Protein AF-A0A068T0X7-F1 (afdb_monomer)

pLDDT: mean 84.0, std 13.8, range [43.41, 94.56]

Radius of gyration: 14.57 Å; Cα contacts (8 Å, |Δi|>4): 154; chains: 1; bounding box: 27×27×55 Å

Structure (mmCIF, N/CA/C/O backbone):
data_AF-A0A068T0X7-F1
#
_entry.id   AF-A0A068T0X7-F1
#
loop_
_atom_site.group_PDB
_atom_site.id
_atom_site.type_symbol
_atom_site.label_atom_id
_atom_site.label_alt_id
_atom_site.label_comp_id
_atom_site.label_asym_id
_atom_site.label_entity_id
_atom_site.label_seq_id
_atom_site.pdbx_PDB_ins_code
_atom_site.Cartn_x
_atom_site.Cartn_y
_atom_site.Cartn_z
_atom_site.occupancy
_atom_site.B_iso_or_equiv
_atom_site.auth_seq_id
_atom_site.auth_comp_id
_atom_site.auth_asym_id
_atom_site.auth_atom_id
_atom_site.pdbx_PDB_model_num
ATOM 1 N N . MET A 1 1 ? -11.283 5.685 0.903 1.00 89.69 1 MET A N 1
ATOM 2 C CA . MET A 1 1 ? -10.434 6.856 0.603 1.00 89.69 1 MET A CA 1
ATOM 3 C C . MET A 1 1 ? -9.518 6.456 -0.526 1.00 89.69 1 MET A C 1
ATOM 5 O O . MET A 1 1 ? -9.117 5.298 -0.571 1.00 89.69 1 MET A O 1
ATOM 9 N N . LYS A 1 2 ? -9.183 7.383 -1.425 1.00 92.81 2 LYS A N 1
ATOM 10 C CA . LYS A 1 2 ? -8.256 7.079 -2.516 1.00 92.81 2 LYS A CA 1
ATOM 11 C C . LYS A 1 2 ? -6.866 6.809 -1.967 1.00 92.81 2 LYS A C 1
ATOM 13 O O . LYS A 1 2 ? -6.363 7.603 -1.171 1.00 92.81 2 LYS A O 1
ATOM 18 N N . VAL A 1 3 ? -6.277 5.710 -2.414 1.00 93.50 3 VAL A N 1
ATOM 19 C CA . VAL A 1 3 ? -4.899 5.322 -2.128 1.00 93.50 3 VAL A CA 1
ATOM 20 C C . VAL A 1 3 ? -4.261 4.862 -3.428 1.00 93.50 3 VAL A C 1
ATOM 22 O O . VAL A 1 3 ? -4.837 4.061 -4.161 1.00 93.50 3 VAL A O 1
ATOM 25 N N . THR A 1 4 ? -3.072 5.370 -3.719 1.00 94.56 4 THR A N 1
ATOM 26 C CA . THR A 1 4 ? -2.264 4.945 -4.856 1.00 94.56 4 THR A CA 1
ATOM 27 C C . THR A 1 4 ? -1.205 3.971 -4.375 1.00 94.56 4 THR A C 1
ATOM 29 O O . THR A 1 4 ? -0.298 4.348 -3.639 1.00 94.56 4 THR A O 1
ATOM 32 N N . ILE A 1 5 ? -1.309 2.718 -4.804 1.00 93.12 5 ILE A N 1
ATOM 33 C CA . ILE A 1 5 ? -0.298 1.700 -4.543 1.00 93.12 5 ILE A CA 1
ATOM 34 C C . ILE A 1 5 ? 0.789 1.815 -5.603 1.00 93.12 5 ILE A C 1
ATOM 36 O O . ILE A 1 5 ? 0.511 1.823 -6.806 1.00 93.12 5 ILE A O 1
ATOM 40 N N . ARG A 1 6 ? 2.035 1.906 -5.152 1.00 92.44 6 ARG A N 1
ATOM 41 C CA . ARG A 1 6 ? 3.227 2.051 -5.986 1.00 92.44 6 ARG A CA 1
ATOM 42 C C . ARG A 1 6 ? 4.197 0.926 -5.662 1.00 92.44 6 ARG A C 1
ATOM 44 O O . ARG A 1 6 ? 4.288 0.487 -4.519 1.00 92.44 6 ARG A O 1
ATOM 51 N N . ARG A 1 7 ? 4.936 0.479 -6.674 1.00 88.31 7 ARG A N 1
ATOM 52 C CA . ARG A 1 7 ? 6.063 -0.438 -6.502 1.00 88.31 7 ARG A CA 1
ATOM 53 C C . ARG A 1 7 ? 7.350 0.357 -6.614 1.00 88.31 7 ARG A C 1
ATOM 55 O O . ARG A 1 7 ? 7.574 0.995 -7.641 1.00 88.31 7 ARG A O 1
ATOM 62 N N . THR A 1 8 ? 8.149 0.334 -5.561 1.00 82.69 8 THR A N 1
ATOM 63 C CA . THR A 1 8 ? 9.527 0.829 -5.565 1.00 82.69 8 THR A CA 1
ATOM 64 C C . THR A 1 8 ? 10.474 -0.346 -5.840 1.00 82.69 8 THR A C 1
ATOM 66 O O . THR A 1 8 ? 10.016 -1.469 -6.072 1.00 82.69 8 THR A O 1
ATOM 69 N N . CYS A 1 9 ? 11.786 -0.098 -5.885 1.00 77.44 9 CYS A N 1
ATOM 70 C CA . CYS A 1 9 ? 12.780 -1.122 -6.228 1.00 77.44 9 CYS A CA 1
ATOM 71 C C . CYS A 1 9 ? 12.686 -2.372 -5.335 1.00 77.44 9 CYS A C 1
ATOM 73 O O . CYS A 1 9 ? 12.756 -3.485 -5.853 1.00 77.44 9 CYS A O 1
ATOM 75 N N . ASP A 1 10 ? 12.435 -2.187 -4.035 1.00 78.62 10 ASP A N 1
ATOM 76 C CA . ASP A 1 10 ? 12.485 -3.263 -3.036 1.00 78.62 10 ASP A CA 1
ATOM 77 C C . ASP A 1 10 ? 11.150 -3.515 -2.322 1.00 78.62 10 ASP A C 1
ATOM 79 O O . ASP A 1 10 ? 10.977 -4.555 -1.687 1.00 78.62 10 ASP A O 1
ATOM 83 N N . SER A 1 11 ? 10.182 -2.596 -2.407 1.00 86.50 11 SER A N 1
ATOM 84 C CA . SER A 1 11 ? 8.952 -2.692 -1.618 1.00 86.50 11 SER A CA 1
ATOM 85 C C . SER A 1 11 ? 7.723 -2.085 -2.300 1.00 86.50 11 SER A C 1
ATOM 87 O O . SER A 1 11 ? 7.754 -1.587 -3.430 1.00 86.50 11 SER A O 1
ATOM 89 N N . LEU A 1 12 ? 6.582 -2.203 -1.623 1.00 90.62 12 LEU A N 1
ATOM 90 C CA . LEU A 1 12 ? 5.335 -1.558 -2.008 1.00 90.62 12 LEU A CA 1
ATOM 91 C C . LEU A 1 12 ? 5.074 -0.383 -1.069 1.00 90.62 12 LEU A C 1
ATOM 93 O O . LEU A 1 12 ? 5.194 -0.519 0.149 1.00 90.62 12 LEU A O 1
ATOM 97 N N . SER A 1 13 ? 4.658 0.739 -1.646 1.00 92.12 13 SER A N 1
ATOM 98 C CA . SER A 1 13 ? 4.293 1.950 -0.913 1.00 92.12 13 SER A CA 1
ATOM 99 C C . SER A 1 13 ? 2.856 2.344 -1.227 1.00 92.12 13 SER A C 1
ATOM 101 O O . SER A 1 13 ? 2.385 2.192 -2.357 1.00 92.12 13 SER A O 1
ATOM 103 N N . ALA A 1 14 ? 2.159 2.874 -0.230 1.00 93.25 14 ALA A N 1
ATOM 104 C CA . ALA A 1 14 ? 0.810 3.399 -0.340 1.00 93.25 14 ALA A CA 1
ATOM 105 C C . ALA A 1 14 ? 0.839 4.925 -0.192 1.00 93.25 14 ALA A C 1
ATOM 107 O O . ALA A 1 14 ? 1.113 5.448 0.887 1.00 93.25 14 ALA A O 1
ATOM 108 N N . TYR A 1 15 ? 0.528 5.639 -1.275 1.00 93.88 15 TYR A N 1
ATOM 109 C CA . TYR A 1 15 ? 0.346 7.088 -1.264 1.00 93.88 15 TYR A CA 1
ATOM 110 C C . TYR A 1 15 ? -1.118 7.444 -1.018 1.00 93.88 15 TYR A C 1
ATOM 112 O O . TYR A 1 15 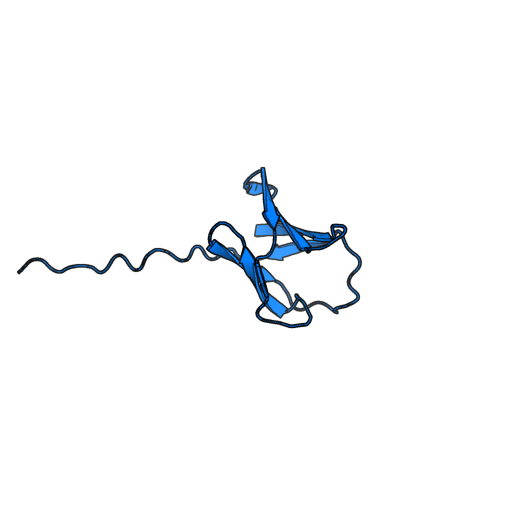? -2.020 7.014 -1.738 1.00 93.88 15 TYR A O 1
ATOM 120 N N . MET A 1 16 ? -1.358 8.252 0.003 1.00 92.75 16 MET A N 1
ATOM 121 C CA . MET A 1 16 ? -2.672 8.678 0.456 1.00 92.75 16 MET A CA 1
ATOM 122 C C . MET A 1 16 ? -2.846 10.171 0.159 1.00 92.75 16 MET A C 1
ATOM 124 O O . MET A 1 16 ? -2.543 10.991 1.024 1.00 92.75 16 MET A O 1
ATOM 128 N N . PRO A 1 17 ? -3.393 10.558 -1.010 1.00 91.69 17 PRO A N 1
ATOM 129 C CA . PRO A 1 17 ? -3.513 11.963 -1.412 1.00 91.69 17 PRO A CA 1
ATOM 130 C C . PRO A 1 17 ? -4.304 12.819 -0.419 1.00 91.69 17 PRO A C 1
ATOM 132 O O . PRO A 1 17 ? -4.016 13.992 -0.238 1.00 91.69 17 PRO A O 1
ATOM 135 N N . LYS A 1 18 ? -5.289 12.236 0.278 1.00 89.12 18 LYS A N 1
ATOM 136 C CA . LYS A 1 18 ? -6.075 12.962 1.290 1.00 89.12 18 LYS A CA 1
ATOM 137 C C . LYS A 1 18 ? -5.240 13.403 2.503 1.00 89.12 18 LYS A C 1
ATOM 139 O O . LYS A 1 18 ? -5.614 14.359 3.1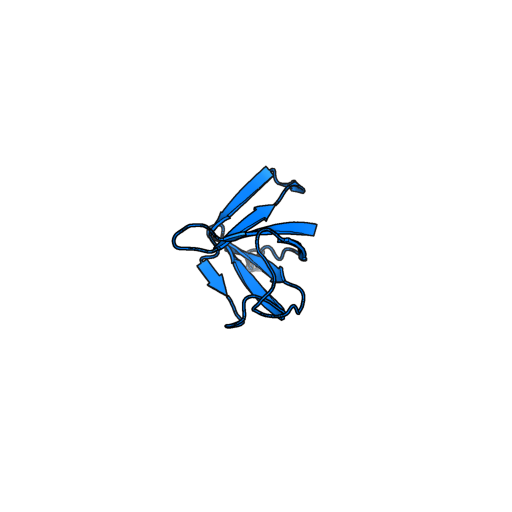70 1.00 89.12 18 LYS A O 1
ATOM 144 N N . LEU A 1 19 ? -4.179 12.668 2.822 1.00 89.88 19 LEU A N 1
ATOM 145 C CA . LEU A 1 19 ? -3.279 12.954 3.943 1.00 89.88 19 LEU A CA 1
ATOM 146 C C . LEU A 1 19 ? -1.949 13.548 3.467 1.00 89.88 19 LEU A C 1
ATOM 148 O O . LEU A 1 19 ? -1.113 13.861 4.303 1.00 89.88 19 LEU A O 1
ATOM 152 N N . ASP A 1 20 ? -1.767 13.641 2.147 1.00 90.75 20 ASP A N 1
ATOM 153 C CA . ASP A 1 20 ? -0.502 13.922 1.473 1.00 90.75 20 ASP A CA 1
ATOM 154 C C . ASP A 1 20 ? 0.684 13.127 2.051 1.00 90.75 20 ASP A C 1
ATOM 156 O O . ASP A 1 20 ? 1.766 13.647 2.299 1.00 90.75 20 ASP A O 1
ATOM 160 N N . LEU A 1 21 ? 0.450 11.835 2.308 1.00 91.12 21 LEU A N 1
ATOM 161 C CA . LEU A 1 21 ? 1.401 10.953 2.983 1.00 91.12 21 LEU A CA 1
ATOM 162 C C . LEU A 1 21 ? 1.661 9.700 2.146 1.00 91.12 21 LEU A C 1
ATOM 164 O O . 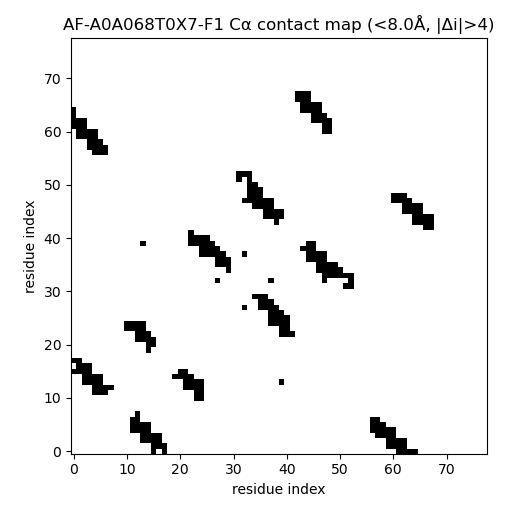LEU A 1 21 ? 0.718 9.042 1.704 1.00 91.12 21 LEU A O 1
ATOM 168 N N . GLU A 1 22 ? 2.932 9.351 1.951 1.00 91.81 22 GLU A N 1
ATOM 169 C CA . GLU A 1 22 ? 3.358 8.081 1.356 1.00 91.81 22 GLU A CA 1
ATOM 170 C C . GLU A 1 22 ? 4.012 7.212 2.426 1.00 91.81 22 GLU A C 1
ATOM 172 O O . GLU A 1 22 ? 4.952 7.644 3.089 1.00 91.81 22 GLU A O 1
ATOM 177 N N . GLU A 1 23 ? 3.520 5.985 2.591 1.00 91.69 23 GLU A N 1
ATOM 178 C CA . GLU A 1 23 ? 4.055 5.056 3.583 1.00 91.69 23 GLU A CA 1
ATOM 179 C C . GLU A 1 23 ? 4.370 3.686 2.978 1.00 91.69 23 GLU A C 1
ATOM 181 O O . GLU A 1 23 ? 3.602 3.191 2.146 1.00 91.69 23 GLU A O 1
ATOM 186 N N . PRO A 1 24 ? 5.458 3.028 3.414 1.00 92.19 24 PRO A N 1
ATOM 187 C CA . PRO A 1 24 ? 5.742 1.653 3.038 1.00 92.19 24 PRO A CA 1
ATOM 188 C C . PRO A 1 24 ? 4.742 0.685 3.683 1.00 92.19 24 PRO A C 1
ATOM 190 O O . PRO A 1 24 ? 4.306 0.863 4.826 1.00 92.19 24 PRO A O 1
ATOM 193 N N . ILE A 1 25 ? 4.407 -0.372 2.946 1.00 91.38 25 ILE A N 1
ATOM 194 C CA . ILE A 1 25 ? 3.585 -1.476 3.439 1.00 91.38 25 ILE A CA 1
ATOM 195 C C . ILE A 1 25 ? 4.479 -2.425 4.245 1.00 91.38 25 ILE A C 1
ATOM 197 O O . ILE A 1 25 ? 5.397 -3.028 3.694 1.00 91.38 25 ILE A O 1
ATOM 201 N N . LEU A 1 26 ? 4.196 -2.570 5.543 1.00 90.69 26 LEU A N 1
ATOM 202 C CA . LEU A 1 26 ? 4.908 -3.487 6.441 1.00 90.69 26 LEU A CA 1
ATOM 203 C C . LEU A 1 26 ? 4.387 -4.919 6.342 1.00 90.69 26 LEU A C 1
ATOM 205 O O . LEU A 1 26 ? 5.151 -5.875 6.450 1.00 90.69 26 LEU A O 1
ATOM 209 N N . SER A 1 27 ? 3.073 -5.091 6.205 1.00 88.69 27 SER A N 1
ATOM 210 C CA . SER A 1 27 ? 2.455 -6.418 6.160 1.00 88.69 27 SER A CA 1
ATOM 211 C C . SER A 1 27 ? 1.207 -6.425 5.298 1.00 88.69 27 SER A C 1
ATOM 213 O O . SER A 1 27 ? 0.499 -5.424 5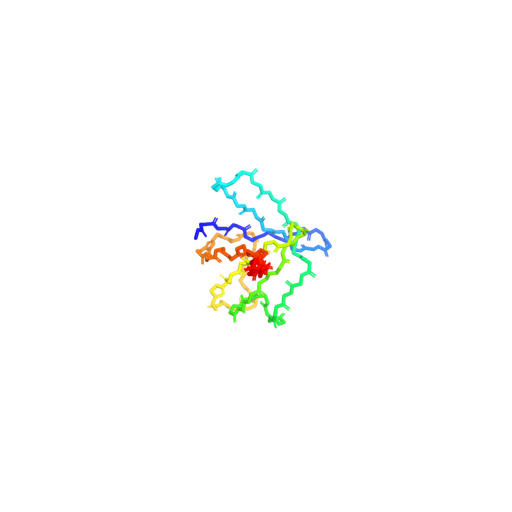.191 1.00 88.69 27 SER A O 1
ATOM 215 N N . MET A 1 28 ? 0.943 -7.573 4.687 1.00 90.12 28 MET A N 1
ATOM 216 C CA . MET A 1 28 ? -0.186 -7.812 3.796 1.00 90.12 28 MET A CA 1
ATOM 217 C C . MET A 1 28 ? -0.880 -9.075 4.290 1.00 90.12 28 MET A C 1
ATOM 219 O O . MET A 1 28 ? -0.218 -10.084 4.507 1.00 90.12 28 MET A O 1
ATOM 223 N N . GLU A 1 29 ? -2.194 -9.030 4.470 1.00 88.94 29 GLU A N 1
ATOM 224 C CA . GLU A 1 29 ? -2.966 -10.221 4.842 1.00 88.94 29 GLU A CA 1
ATOM 225 C C . GLU A 1 29 ? -3.052 -11.226 3.685 1.00 88.94 29 GLU A C 1
ATOM 227 O O . GLU A 1 29 ? -3.108 -12.433 3.894 1.00 88.94 29 GLU A O 1
ATOM 232 N N . SER A 1 30 ? -3.021 -10.725 2.447 1.00 86.56 30 SER A N 1
ATOM 233 C CA . SER A 1 30 ? -3.078 -11.544 1.242 1.00 86.56 30 SER A CA 1
ATOM 234 C C . SER A 1 30 ? -1.741 -11.559 0.506 1.00 86.56 30 SER A C 1
ATOM 236 O O . SER A 1 30 ? -1.161 -10.506 0.241 1.00 86.56 30 SER A O 1
ATOM 238 N N . GLU A 1 31 ? -1.293 -12.740 0.069 1.00 81.94 31 GLU A N 1
ATOM 239 C CA . GLU A 1 31 ? -0.079 -12.910 -0.752 1.00 81.94 31 GLU A CA 1
ATOM 240 C C . GLU A 1 31 ? -0.167 -12.188 -2.108 1.00 81.94 31 GLU A C 1
ATOM 242 O O . GLU A 1 31 ? 0.843 -11.831 -2.720 1.00 81.94 31 GLU A O 1
ATOM 247 N N . LYS A 1 32 ? -1.393 -11.956 -2.594 1.00 84.31 32 LYS A N 1
ATOM 248 C CA . LYS A 1 32 ? -1.660 -11.199 -3.824 1.00 84.31 32 LYS A CA 1
ATOM 249 C C . LYS A 1 32 ? -1.705 -9.685 -3.612 1.00 84.31 32 LYS A C 1
ATOM 251 O O . LYS A 1 32 ? -1.980 -8.998 -4.593 1.00 84.31 32 LYS A O 1
ATOM 256 N N . LEU A 1 33 ? -1.450 -9.175 -2.397 1.00 84.12 33 LEU A N 1
ATOM 257 C CA . LEU A 1 33 ? -1.629 -7.779 -1.949 1.00 84.12 33 LEU A CA 1
ATOM 258 C C . LEU A 1 33 ? -3.096 -7.315 -1.910 1.00 84.12 33 LEU A C 1
ATOM 260 O O . LEU A 1 33 ? -3.518 -6.643 -0.973 1.00 84.12 33 LEU A O 1
ATOM 264 N N . TRP A 1 34 ? -3.860 -7.667 -2.934 1.00 89.94 34 TRP A N 1
ATOM 265 C CA . TRP A 1 34 ? -5.246 -7.277 -3.147 1.00 89.94 34 TRP A CA 1
ATOM 266 C C . TRP A 1 34 ? -6.244 -8.180 -2.420 1.00 89.94 34 TRP A C 1
ATOM 268 O O . TRP A 1 34 ? -5.952 -9.339 -2.140 1.00 89.94 34 TRP A O 1
ATOM 278 N N . GLY A 1 35 ? -7.450 -7.673 -2.164 1.00 87.62 35 GLY A N 1
ATOM 279 C CA . GLY A 1 35 ? -8.529 -8.453 -1.548 1.00 87.62 35 GLY A CA 1
ATOM 280 C C . GLY A 1 35 ? -8.278 -8.803 -0.081 1.00 87.62 35 GLY A C 1
ATOM 281 O O . GLY A 1 35 ? -8.721 -9.849 0.380 1.00 87.62 35 GLY A O 1
ATOM 282 N N . GLY A 1 36 ? -7.543 -7.952 0.632 1.00 89.94 36 GLY A N 1
ATOM 283 C CA . GLY A 1 36 ? -7.218 -8.116 2.045 1.00 89.94 36 GLY A CA 1
ATOM 284 C C . GLY A 1 36 ? -6.783 -6.795 2.671 1.00 89.94 36 GLY A C 1
ATOM 285 O O . GLY A 1 36 ? -6.823 -5.739 2.029 1.00 89.94 36 GLY A O 1
ATOM 286 N N . VAL A 1 37 ? -6.363 -6.848 3.933 1.00 91.31 37 VAL A N 1
ATOM 287 C CA . VAL A 1 37 ? -5.895 -5.670 4.665 1.00 91.31 37 VAL A CA 1
ATOM 288 C C . VAL A 1 37 ? -4.373 -5.568 4.606 1.00 91.31 37 VAL A C 1
ATOM 290 O O . VAL A 1 37 ? -3.651 -6.534 4.851 1.00 91.31 37 VAL A O 1
ATOM 293 N N . VAL A 1 38 ? -3.869 -4.374 4.302 1.00 91.81 38 VAL A N 1
ATOM 294 C CA . VAL A 1 38 ? -2.442 -4.046 4.384 1.00 91.81 38 VAL A CA 1
ATOM 295 C C . VAL A 1 38 ? -2.180 -3.140 5.579 1.00 91.81 38 VAL A C 1
ATOM 297 O O . VAL A 1 38 ? -2.980 -2.256 5.881 1.00 91.81 38 VAL A O 1
ATOM 300 N N . SER A 1 39 ? -1.063 -3.362 6.265 1.00 92.06 39 SER A N 1
ATOM 301 C CA . SER A 1 39 ? -0.610 -2.561 7.404 1.00 92.06 39 SER A CA 1
ATOM 302 C C . SER A 1 39 ? 0.574 -1.695 6.994 1.00 92.06 39 SER A C 1
ATOM 304 O O . SER A 1 39 ? 1.531 -2.187 6.394 1.00 92.06 39 SER A O 1
ATOM 306 N N . LEU A 1 40 ? 0.500 -0.409 7.317 1.00 91.31 40 LEU A N 1
ATOM 307 C CA . LEU A 1 40 ? 1.528 0.595 7.044 1.00 91.31 40 LEU A CA 1
ATOM 308 C C . LEU A 1 40 ? 2.459 0.778 8.245 1.00 91.31 40 LEU A C 1
ATOM 310 O O . LEU A 1 40 ? 2.139 0.359 9.360 1.00 91.31 40 LEU A O 1
ATOM 314 N N . THR A 1 41 ? 3.593 1.447 8.028 1.00 89.81 41 THR A N 1
ATOM 315 C CA . THR A 1 41 ? 4.571 1.712 9.096 1.00 89.81 41 THR A CA 1
ATOM 316 C C . THR A 1 41 ? 4.056 2.595 10.228 1.00 89.81 41 THR A C 1
ATOM 318 O O . THR A 1 41 ? 4.499 2.428 11.360 1.00 89.81 41 THR A O 1
ATOM 321 N N . SER A 1 42 ? 3.093 3.478 9.970 1.00 86.94 42 SER A N 1
ATOM 322 C CA . SER A 1 42 ? 2.386 4.245 11.003 1.00 86.94 42 SER A CA 1
ATOM 323 C C . SER A 1 42 ? 1.441 3.416 11.879 1.00 86.94 42 SER A C 1
ATOM 325 O O . SER A 1 42 ? 0.825 3.961 12.793 1.00 86.94 42 SER A O 1
ATOM 327 N N . GLY A 1 43 ? 1.249 2.125 11.587 1.00 87.56 43 GLY A N 1
ATOM 328 C CA . GLY A 1 43 ? 0.237 1.287 12.235 1.00 87.56 43 GLY A CA 1
ATOM 329 C C . GLY A 1 43 ? -1.173 1.457 11.656 1.00 87.56 43 GLY A C 1
ATOM 330 O O . GLY A 1 43 ? -2.132 0.879 12.171 1.00 87.56 43 GLY A O 1
ATOM 331 N N . MET A 1 44 ? -1.334 2.226 10.574 1.00 88.81 44 MET A N 1
ATOM 332 C CA . MET A 1 44 ? -2.610 2.322 9.862 1.00 88.81 44 MET A CA 1
ATOM 333 C C . MET A 1 44 ? -2.868 1.070 9.021 1.00 88.81 44 MET A C 1
ATOM 335 O O . MET A 1 44 ? -1.951 0.501 8.430 1.00 88.81 44 MET A O 1
ATOM 339 N N . ARG A 1 45 ? -4.136 0.664 8.930 1.00 91.31 45 ARG A N 1
ATOM 340 C CA . ARG A 1 45 ? -4.570 -0.470 8.111 1.00 91.31 45 ARG A CA 1
ATOM 341 C C . ARG A 1 45 ? -5.458 -0.001 6.967 1.00 91.31 45 ARG A C 1
ATOM 343 O O . ARG A 1 45 ? -6.351 0.820 7.173 1.00 91.31 45 ARG A O 1
ATOM 350 N N . LEU A 1 46 ? -5.235 -0.521 5.768 1.00 91.69 46 LEU A N 1
ATOM 351 C CA . LEU A 1 46 ? -6.019 -0.209 4.573 1.00 91.69 46 LEU A CA 1
ATOM 352 C C . LEU A 1 46 ? -6.596 -1.504 4.006 1.00 91.69 46 LEU A C 1
ATOM 354 O O . LEU A 1 46 ? -5.833 -2.416 3.704 1.00 91.69 46 LEU A O 1
ATOM 358 N N . ALA A 1 47 ? -7.916 -1.596 3.836 1.00 92.25 47 ALA A N 1
ATOM 359 C CA . ALA A 1 47 ? -8.490 -2.720 3.092 1.00 92.25 47 ALA A CA 1
ATOM 360 C C . ALA A 1 47 ? -8.422 -2.422 1.596 1.00 92.25 47 ALA A C 1
ATOM 362 O O . ALA A 1 47 ? -9.031 -1.463 1.121 1.00 92.25 47 ALA A O 1
ATOM 363 N N . LEU A 1 48 ? -7.666 -3.226 0.858 1.00 92.31 48 LEU A N 1
ATOM 364 C CA . LEU A 1 48 ? -7.566 -3.097 -0.588 1.00 92.31 48 LEU A CA 1
ATOM 365 C C . LEU A 1 48 ? -8.679 -3.909 -1.265 1.00 92.31 48 LEU A C 1
ATOM 367 O O . LEU A 1 48 ? -9.008 -5.001 -0.794 1.00 92.31 48 LEU A O 1
ATOM 371 N N . PRO A 1 49 ? -9.252 -3.416 -2.379 1.00 91.62 49 PRO A N 1
ATOM 372 C CA . PRO A 1 49 ? -10.242 -4.174 -3.133 1.00 91.62 49 PRO A CA 1
ATOM 373 C C . PRO A 1 49 ? -9.618 -5.442 -3.715 1.00 91.62 49 PRO A C 1
ATOM 375 O O . PRO A 1 49 ? -8.398 -5.526 -3.888 1.00 91.62 49 PRO A O 1
ATOM 378 N N . ASP A 1 50 ? -10.454 -6.427 -4.031 1.00 91.31 50 ASP A N 1
ATOM 379 C CA . ASP A 1 50 ? -9.985 -7.642 -4.685 1.00 91.31 50 ASP A CA 1
ATOM 380 C C . ASP A 1 50 ? -9.673 -7.376 -6.162 1.00 91.31 50 ASP A C 1
ATOM 382 O O . ASP A 1 50 ? -10.559 -7.114 -6.974 1.00 91.31 50 ASP A O 1
ATOM 386 N N . LEU A 1 51 ? -8.385 -7.404 -6.490 1.00 88.94 51 LEU A N 1
ATOM 387 C CA . LEU A 1 51 ? -7.828 -7.162 -7.811 1.00 88.94 51 LEU A CA 1
ATOM 388 C C . LEU A 1 51 ? -6.822 -8.269 -8.153 1.00 88.94 51 LEU A C 1
ATOM 390 O O . LEU A 1 51 ? -6.230 -8.898 -7.271 1.00 88.94 51 LEU A O 1
ATOM 394 N N . PRO A 1 52 ? -6.580 -8.524 -9.447 1.00 87.25 52 PRO A N 1
ATOM 395 C CA . PRO A 1 52 ? -5.601 -9.516 -9.855 1.00 87.25 52 PRO A CA 1
ATOM 396 C C . PRO A 1 52 ? -4.183 -9.107 -9.433 1.00 87.25 52 PRO A C 1
ATOM 398 O O . PRO A 1 52 ? -3.786 -7.947 -9.548 1.00 87.25 52 PRO A O 1
ATOM 401 N N . ARG A 1 53 ? -3.359 -10.086 -9.038 1.00 83.50 53 ARG A N 1
ATOM 402 C CA . ARG A 1 53 ? -1.941 -9.876 -8.678 1.00 83.50 53 ARG A CA 1
ATOM 403 C C . ARG A 1 53 ? -1.127 -9.190 -9.785 1.00 83.50 53 ARG A C 1
ATOM 405 O O . ARG A 1 53 ? -0.175 -8.480 -9.495 1.00 83.50 53 ARG A O 1
ATOM 412 N N . ASN A 1 54 ? -1.514 -9.379 -11.048 1.00 84.00 54 ASN A N 1
ATOM 413 C CA . ASN A 1 54 ? -0.872 -8.759 -12.213 1.00 84.00 54 ASN A CA 1
ATOM 414 C C . ASN A 1 54 ? -1.364 -7.324 -12.504 1.00 84.00 54 ASN A C 1
ATOM 416 O O . ASN A 1 54 ? -1.188 -6.812 -13.609 1.00 84.00 54 ASN A O 1
ATOM 420 N N . THR A 1 55 ? -2.031 -6.675 -11.547 1.00 86.56 55 THR A N 1
ATOM 421 C CA . THR A 1 55 ? -2.426 -5.269 -11.684 1.00 86.56 55 THR A CA 1
ATOM 422 C C . THR A 1 55 ? -1.179 -4.416 -11.901 1.00 86.56 55 THR A C 1
ATOM 424 O O . THR A 1 55 ? -0.233 -4.474 -11.113 1.00 86.56 55 THR A O 1
ATOM 427 N N . ARG A 1 56 ? -1.160 -3.630 -12.984 1.00 86.75 56 ARG A N 1
ATOM 428 C CA . ARG A 1 56 ? -0.029 -2.742 -13.266 1.00 86.75 56 ARG A CA 1
ATOM 429 C C . A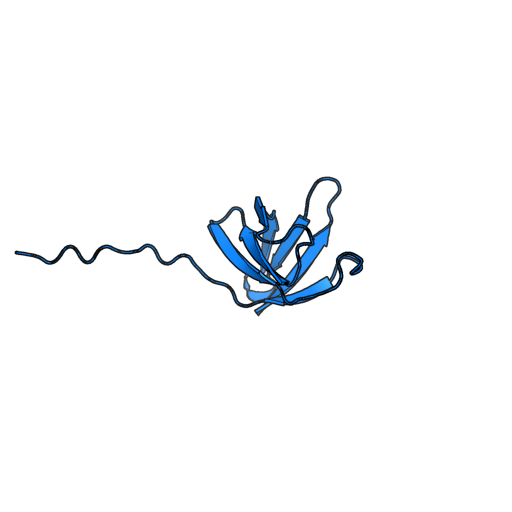RG A 1 56 ? 0.039 -1.647 -12.208 1.00 86.75 56 ARG A C 1
ATOM 431 O O . ARG A 1 56 ? -0.967 -1.017 -11.904 1.00 86.75 56 ARG A O 1
ATOM 438 N N . LEU A 1 57 ? 1.238 -1.419 -11.686 1.00 89.12 57 LEU A N 1
ATOM 439 C CA . LEU A 1 57 ? 1.525 -0.371 -10.714 1.00 89.12 57 LEU A CA 1
ATOM 440 C C . LEU A 1 57 ? 2.252 0.792 -11.418 1.00 89.12 57 LEU A C 1
ATOM 442 O O . LEU A 1 57 ? 3.059 0.523 -12.311 1.00 89.12 57 LEU A O 1
ATOM 446 N N . PRO A 1 58 ? 2.006 2.059 -11.031 1.00 92.81 58 PRO A N 1
ATOM 447 C CA . PRO A 1 58 ? 1.147 2.490 -9.925 1.00 92.81 58 PRO A CA 1
ATOM 448 C C . PRO A 1 58 ? -0.357 2.440 -10.254 1.00 92.81 58 PRO A C 1
ATOM 450 O O . PRO A 1 58 ? -0.753 2.711 -11.384 1.00 92.81 58 PRO A O 1
ATOM 453 N N . VAL A 1 59 ? -1.196 2.131 -9.257 1.00 93.62 59 VAL A N 1
ATOM 454 C CA . VAL A 1 59 ? -2.665 2.082 -9.399 1.00 93.62 59 VAL A CA 1
ATOM 455 C C . VAL A 1 59 ? -3.356 2.803 -8.246 1.00 93.62 59 VAL A C 1
ATOM 457 O O . VAL A 1 59 ? -2.973 2.637 -7.089 1.00 93.62 59 VAL A O 1
ATOM 460 N N . THR A 1 60 ? -4.386 3.592 -8.553 1.00 94.00 60 THR A N 1
ATOM 461 C CA . THR A 1 60 ? -5.229 4.251 -7.547 1.00 94.00 60 THR A CA 1
ATOM 462 C C . THR A 1 60 ? -6.492 3.440 -7.311 1.00 94.00 60 THR A C 1
ATOM 464 O O . THR A 1 60 ? -7.240 3.161 -8.245 1.00 94.00 60 THR A O 1
ATOM 467 N N . VAL A 1 61 ? -6.745 3.099 -6.053 1.00 93.31 61 VAL A N 1
ATOM 468 C CA . VAL A 1 61 ? -7.920 2.345 -5.617 1.00 93.31 61 VAL A CA 1
ATOM 469 C C . VAL A 1 61 ? -8.639 3.068 -4.486 1.00 93.31 61 VAL A C 1
ATOM 471 O O . VAL A 1 61 ? -8.060 3.899 -3.783 1.00 93.31 61 VAL A O 1
ATOM 474 N N . GLU A 1 62 ? -9.911 2.739 -4.291 1.00 92.62 62 GLU A N 1
ATOM 475 C CA . GLU A 1 62 ? -10.617 3.090 -3.063 1.00 92.62 62 GLU A CA 1
ATOM 476 C C . GLU A 1 62 ? -10.304 2.047 -1.992 1.00 92.62 62 GLU A C 1
ATOM 478 O O . GLU A 1 62 ? -10.615 0.870 -2.156 1.00 92.62 62 GLU A O 1
ATOM 483 N N . ALA A 1 63 ? -9.706 2.494 -0.891 1.00 90.62 63 ALA A N 1
ATOM 484 C CA . ALA A 1 63 ? -9.427 1.674 0.278 1.00 90.62 63 ALA A CA 1
ATOM 485 C C . ALA A 1 63 ? -9.975 2.371 1.533 1.00 90.62 63 ALA A C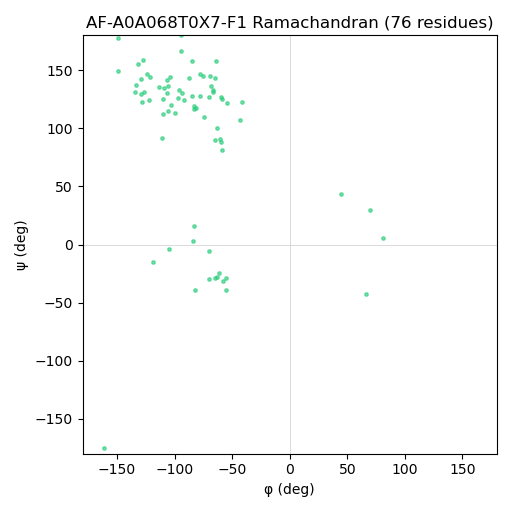 1
ATOM 487 O O . ALA A 1 63 ? -9.638 3.538 1.788 1.00 90.62 63 ALA A O 1
ATOM 488 N N . PRO A 1 64 ? -10.863 1.749 2.322 1.00 89.25 64 PRO A N 1
ATOM 489 C CA . PRO A 1 64 ? -11.198 2.271 3.636 1.00 89.25 64 PRO A CA 1
ATOM 490 C C . PRO A 1 64 ? -9.989 2.128 4.568 1.00 89.25 64 PRO A C 1
ATOM 492 O O . PRO A 1 64 ? -9.295 1.109 4.575 1.00 89.25 64 PRO A O 1
ATOM 495 N N . LYS A 1 65 ? -9.729 3.190 5.336 1.00 85.75 65 LYS A N 1
ATOM 496 C CA . LYS A 1 65 ? -8.688 3.209 6.359 1.00 85.75 65 LYS A CA 1
ATOM 497 C C . LYS A 1 65 ? -9.284 2.828 7.702 1.00 85.75 65 LYS A C 1
ATOM 499 O O . LYS A 1 65 ? -10.229 3.471 8.151 1.00 85.75 65 LYS A O 1
ATOM 504 N N . TYR A 1 66 ? -8.638 1.889 8.371 1.00 83.94 66 TYR A N 1
ATOM 505 C CA . TYR A 1 66 ? -8.854 1.565 9.768 1.00 83.94 66 TYR A CA 1
ATOM 506 C C . TYR A 1 66 ? -7.669 2.129 10.539 1.00 83.94 66 TYR A C 1
ATOM 508 O O . TYR A 1 66 ? -6.517 1.731 10.344 1.00 83.94 66 TYR A O 1
ATOM 516 N N . ARG A 1 67 ? -7.936 3.112 11.394 1.00 75.06 67 ARG A N 1
ATOM 517 C CA . ARG A 1 67 ? -7.016 3.385 12.489 1.00 75.06 67 ARG A CA 1
ATOM 518 C C . ARG A 1 67 ? -7.312 2.296 13.509 1.00 75.06 67 ARG A C 1
ATOM 520 O O . ARG A 1 67 ? -8.475 2.085 13.834 1.00 75.06 67 ARG A O 1
ATOM 527 N N . MET A 1 68 ?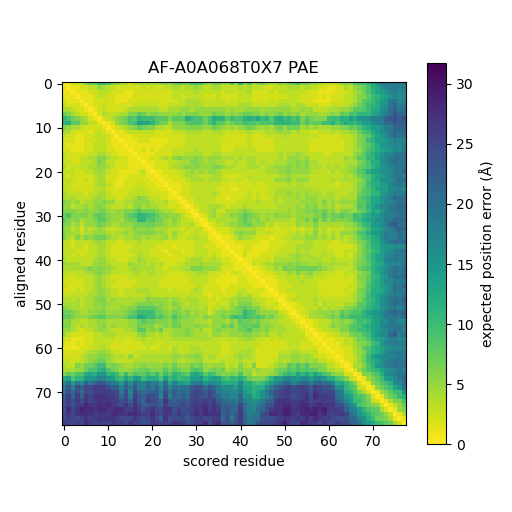 -6.290 1.578 13.958 1.00 57.06 68 MET A N 1
ATOM 528 C CA . MET A 1 68 ? -6.424 0.833 15.200 1.00 57.06 68 MET A CA 1
ATOM 529 C C . MET A 1 68 ? -6.594 1.915 16.266 1.00 57.06 68 MET A C 1
ATOM 531 O O . MET A 1 68 ? -5.615 2.519 16.692 1.00 57.06 68 MET A O 1
ATOM 535 N N . GLU A 1 69 ? -7.837 2.310 16.545 1.00 54.16 69 GLU A N 1
ATOM 536 C CA . GLU A 1 69 ? -8.121 3.070 17.752 1.00 54.16 69 GLU A CA 1
ATOM 537 C C . GLU A 1 69 ? -7.557 2.221 18.878 1.00 54.16 69 GLU A C 1
ATOM 539 O O . GLU A 1 69 ? -7.867 1.028 18.973 1.00 54.16 69 GLU A O 1
ATOM 544 N N . GLU A 1 70 ? -6.636 2.809 19.647 1.00 47.38 70 GLU A N 1
ATOM 545 C CA . GLU A 1 70 ? -6.273 2.259 20.938 1.00 47.38 70 GLU A CA 1
ATOM 546 C C . GLU A 1 70 ? -7.579 1.823 21.583 1.00 47.38 70 GLU A C 1
ATOM 548 O O . GLU A 1 70 ? -8.520 2.611 21.717 1.00 47.38 70 GLU A O 1
ATOM 553 N N . MET A 1 71 ? -7.654 0.543 21.934 1.00 43.41 71 MET A N 1
ATOM 554 C CA . MET A 1 71 ? -8.535 0.112 22.995 1.00 43.41 71 MET A CA 1
ATOM 555 C C . MET A 1 71 ? -8.079 0.893 24.227 1.00 43.41 71 MET A C 1
ATOM 557 O O . MET A 1 71 ? -7.303 0.389 25.034 1.00 43.41 71 MET A O 1
ATOM 561 N N . SER A 1 72 ? -8.521 2.149 24.338 1.00 45.56 72 SER A N 1
ATOM 562 C CA . SER A 1 72 ? -8.607 2.862 25.593 1.00 45.56 72 SER A CA 1
ATOM 563 C C . SER A 1 72 ? -9.559 2.023 26.406 1.00 45.56 72 SER A C 1
ATOM 565 O O . SER A 1 72 ? -10.782 2.111 26.298 1.00 45.56 72 SER A O 1
ATOM 567 N N . VAL A 1 73 ? -8.942 1.102 27.137 1.00 50.47 73 VAL A N 1
ATOM 568 C CA . VAL A 1 73 ? -9.498 0.428 28.284 1.00 50.47 73 VAL A CA 1
ATOM 569 C C . VAL A 1 73 ? -10.196 1.527 29.067 1.00 50.47 73 VAL A C 1
ATOM 571 O O . VAL A 1 73 ? -9.546 2.392 29.649 1.00 50.47 73 VAL A O 1
ATOM 574 N N . PHE A 1 74 ? -11.526 1.531 29.033 1.00 46.47 74 PHE A N 1
ATOM 575 C CA . PHE A 1 74 ? -12.300 2.201 30.058 1.00 46.47 74 PHE A CA 1
ATOM 576 C C . PHE A 1 74 ? -11.911 1.511 31.368 1.00 46.47 74 PHE A C 1
ATOM 578 O O . PHE A 1 74 ? -12.514 0.513 31.757 1.00 46.47 74 PHE A O 1
ATOM 585 N N . GLN A 1 75 ? -10.854 1.995 32.024 1.00 50.62 75 GLN A N 1
ATOM 586 C CA . GLN A 1 75 ? -10.674 1.769 33.445 1.00 50.62 75 GLN A CA 1
ATOM 587 C C . GLN A 1 75 ? -11.861 2.462 34.103 1.00 50.62 75 GLN A C 1
ATOM 589 O O . GLN A 1 75 ? -11.925 3.686 34.197 1.00 50.62 75 GLN A O 1
ATOM 594 N N . GLN A 1 76 ? -12.858 1.656 34.453 1.00 47.25 76 GLN A N 1
ATOM 595 C CA . GLN A 1 76 ? -13.979 2.081 35.268 1.00 47.25 76 GLN A CA 1
ATOM 596 C C . GLN A 1 76 ? -13.416 2.559 36.617 1.00 47.25 76 GLN A C 1
ATOM 598 O O . GLN A 1 76 ? -12.660 1.808 37.237 1.00 47.25 76 GLN A O 1
ATOM 603 N N . PRO A 1 77 ? -13.735 3.777 37.082 1.00 66.69 77 PRO A N 1
ATOM 604 C CA . PRO A 1 77 ? -13.401 4.172 38.441 1.00 66.69 77 PRO A CA 1
ATOM 605 C C . PRO A 1 77 ? -14.295 3.387 39.411 1.00 66.69 77 PRO A C 1
ATOM 607 O O . PRO A 1 77 ? -15.515 3.365 39.245 1.00 66.69 77 PRO A O 1
ATOM 610 N N . THR A 1 78 ? -13.681 2.715 40.388 1.00 61.09 78 THR A N 1
ATOM 611 C CA . THR A 1 78 ? -14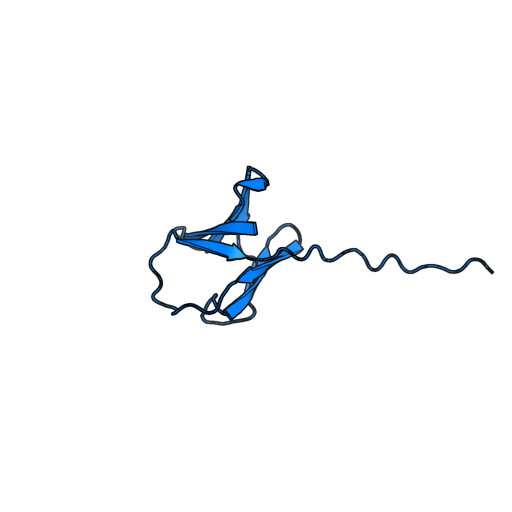.348 2.235 41.611 1.00 61.09 78 THR A CA 1
ATOM 612 C C . THR A 1 78 ? -14.042 3.203 42.738 1.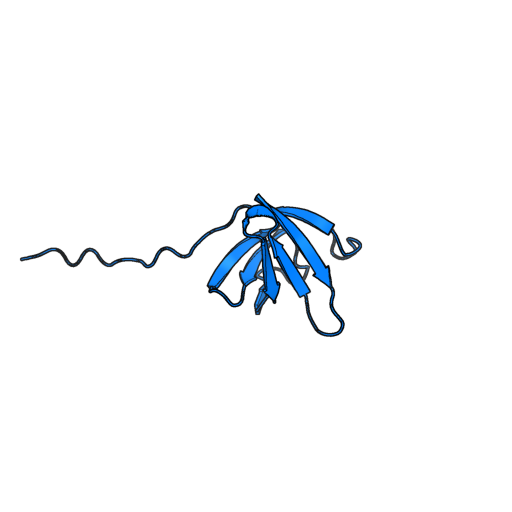00 61.09 78 THR A C 1
ATOM 614 O O . THR A 1 78 ? -12.868 3.635 42.811 1.00 61.09 78 THR A O 1
#

Secondary structure (DSSP, 8-state):
-EEEEEE-SSSEEEEETTTTEEEEEEEESSTTSSSSEEEETTSEEEEPP---TT--SSEEEE--EEE-----------

Foldseek 3Di:
DKWWWADDPPFIWIQDVVVRDIFTFPDAPDPLSAQGWTATPVRKIWHHHHDGSPPDPRDIGDTDIDDPPPPPPPPDDD

InterPro domains:
  IPR009727 NifT/FixU [PF06988] (1-63)
  IPR009727 NifT/FixU [TIGR02934] (1-65)
  IPR024044 NifT/FixU barrel-like domain superfamily [G3DSA:2.40.50.240] (1-66)
  IPR024044 NifT/FixU barrel-like domain superfamily [SSF159203] (1-65)

Sequence (78 aa):
MKVTIRRTCDSLSAYMPKLDLEEPILSMESEKLWGGVVSLTSGMRLALPDLPRNTRLPVTVEAPKYRMEEMSVFQQPT

Solvent-accessible surface area (backbone atoms only — not comparable to full-atom values): 4599 Å² total; per-residue (Å²): 75,63,33,34,41,34,70,56,99,89,49,47,32,42,32,28,73,89,74,74,42,73,41,50,58,73,46,58,73,26,97,54,56,32,55,25,47,33,32,31,76,88,62,39,32,33,39,38,58,76,54,66,70,84,61,71,70,70,40,77,43,68,24,56,74,43,69,73,68,75,82,72,70,79,76,74,88,128

Organism: NCBI:txid1028800

Mean predicted aligned error: 7.26 Å

Nearest PDB structures (foldseek):
  2jn4-assembly1_A  TM=8.699E-01  e=3.542E-06  Rhodopseudomonas palustris
  6t69-assembly1_A-2  TM=3.544E-01  e=4.088E+00  Toxoplasma gondii VEG